Protein AF-A0A1Z4QCQ2-F1 (afdb_monomer)

Nearest PDB structures (foldseek):
  4g12-assembly1_A  TM=8.748E-01  e=6.741E+00  Mycobacterium tuberculosis
  7qru-assembly1_e  T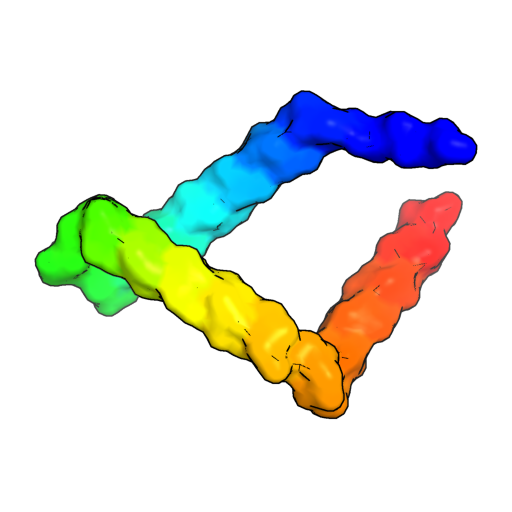M=7.159E-01  e=9.467E+00  Alkalihalophilus pseudofirmus

Structure (mmCIF, N/CA/C/O backbone):
data_AF-A0A1Z4QCQ2-F1
#
_entry.id   AF-A0A1Z4QCQ2-F1
#
loop_
_atom_site.group_PDB
_atom_site.id
_atom_site.type_symbol
_atom_site.label_atom_id
_atom_site.label_alt_id
_atom_site.label_comp_id
_atom_site.label_asym_id
_atom_site.label_entity_id
_atom_site.label_seq_id
_atom_site.pdbx_PDB_ins_code
_atom_site.Cartn_x
_atom_site.Cartn_y
_atom_site.Cartn_z
_atom_site.occupancy
_atom_site.B_iso_or_equiv
_atom_site.auth_seq_id
_atom_site.auth_comp_id
_atom_site.auth_asym_id
_atom_site.auth_atom_id
_atom_site.pdbx_PDB_model_num
ATOM 1 N N . MET A 1 1 ? -5.057 23.092 19.360 1.00 30.03 1 MET A N 1
ATOM 2 C CA . MET A 1 1 ? -4.333 23.060 18.075 1.00 30.03 1 MET A CA 1
ATOM 3 C C . MET A 1 1 ? -3.154 22.127 18.272 1.00 30.03 1 MET A C 1
ATOM 5 O O . MET A 1 1 ? -2.206 22.503 18.944 1.00 30.03 1 MET A O 1
ATOM 9 N N . THR A 1 2 ? -3.287 20.866 17.865 1.00 28.83 2 THR A N 1
ATOM 10 C CA . THR A 1 2 ? -2.240 19.863 18.102 1.00 28.83 2 THR A CA 1
ATOM 11 C C . THR A 1 2 ? -1.290 19.900 16.919 1.00 28.83 2 THR A C 1
ATOM 13 O O . THR A 1 2 ? -1.623 19.417 15.840 1.00 28.83 2 THR A O 1
ATOM 16 N N . THR A 1 3 ? -0.132 20.521 17.112 1.00 38.50 3 THR A N 1
ATOM 17 C CA . THR A 1 3 ? 0.973 20.538 16.154 1.00 38.50 3 THR A CA 1
ATOM 18 C C . THR A 1 3 ? 1.583 19.137 16.118 1.00 38.50 3 THR A C 1
ATOM 20 O O . THR A 1 3 ? 2.526 18.832 16.842 1.00 38.50 3 THR A O 1
ATOM 23 N N . ILE A 1 4 ? 0.983 18.228 15.348 1.00 42.91 4 ILE A N 1
ATOM 24 C CA . ILE A 1 4 ? 1.598 16.934 15.055 1.00 42.91 4 ILE A CA 1
ATOM 25 C C . ILE A 1 4 ? 2.693 17.207 14.030 1.00 42.91 4 ILE A C 1
ATOM 27 O O . ILE A 1 4 ? 2.391 17.450 12.868 1.00 42.91 4 ILE A O 1
ATOM 31 N N . ASN A 1 5 ? 3.940 17.213 14.510 1.00 40.59 5 ASN A N 1
ATOM 32 C CA . ASN A 1 5 ? 5.194 16.962 13.795 1.00 40.59 5 ASN A CA 1
ATOM 33 C C . ASN A 1 5 ? 5.051 16.820 12.269 1.00 40.59 5 ASN A C 1
ATOM 35 O O . ASN A 1 5 ? 5.079 15.711 11.730 1.00 40.59 5 ASN A O 1
ATOM 39 N N . THR A 1 6 ? 4.909 17.936 11.563 1.00 41.12 6 THR A N 1
ATOM 40 C CA . THR A 1 6 ? 4.835 17.965 10.097 1.00 41.12 6 THR A CA 1
ATOM 41 C C . THR A 1 6 ? 6.128 17.451 9.461 1.00 41.12 6 THR A C 1
ATOM 43 O O . THR A 1 6 ? 6.071 16.792 8.427 1.00 41.12 6 THR A O 1
ATOM 46 N N . GLU A 1 7 ? 7.275 17.633 10.121 1.00 41.66 7 GLU A N 1
ATOM 47 C CA . GLU A 1 7 ? 8.579 17.164 9.628 1.00 41.66 7 GLU A CA 1
ATOM 48 C C . GLU A 1 7 ? 8.735 15.632 9.694 1.00 41.66 7 GLU A C 1
ATOM 50 O O . GLU A 1 7 ? 9.108 15.011 8.700 1.00 41.66 7 GLU A O 1
ATOM 55 N N . ASN A 1 8 ? 8.347 14.982 10.801 1.00 50.81 8 ASN A N 1
ATOM 56 C CA . ASN A 1 8 ? 8.395 13.512 10.884 1.00 50.81 8 ASN A CA 1
ATOM 57 C C . ASN A 1 8 ? 7.309 12.834 10.042 1.00 50.81 8 ASN A C 1
ATOM 59 O O . ASN A 1 8 ? 7.522 11.737 9.532 1.00 50.81 8 ASN A O 1
ATOM 63 N N . SER A 1 9 ? 6.145 13.467 9.883 1.00 50.00 9 SER A N 1
ATOM 64 C CA . SER A 1 9 ? 5.042 12.905 9.092 1.00 50.00 9 SER A CA 1
ATOM 65 C C . SER A 1 9 ? 5.392 12.841 7.604 1.00 50.00 9 SER A C 1
ATOM 67 O O . SER A 1 9 ? 5.089 11.844 6.950 1.00 50.00 9 SER A O 1
ATOM 69 N N . ALA A 1 10 ? 6.078 13.868 7.086 1.00 53.84 10 ALA A N 1
ATOM 70 C CA . ALA A 1 10 ? 6.586 13.886 5.718 1.00 53.84 10 ALA A CA 1
ATOM 71 C C . ALA A 1 10 ? 7.697 12.839 5.504 1.00 53.84 10 ALA A C 1
ATOM 73 O O . ALA A 1 10 ? 7.662 12.115 4.512 1.00 53.84 10 ALA A O 1
ATOM 74 N N . SER A 1 11 ? 8.621 12.692 6.466 1.00 56.62 11 SER A N 1
ATOM 75 C CA . SER A 1 11 ? 9.690 11.677 6.427 1.00 56.62 11 SER A CA 1
ATOM 76 C C . SER A 1 11 ? 9.135 10.247 6.422 1.00 56.62 11 SER A C 1
ATOM 78 O O . SER A 1 11 ? 9.479 9.446 5.557 1.00 56.62 11 SER A O 1
ATOM 80 N N . ILE A 1 12 ? 8.197 9.938 7.325 1.00 59.12 12 ILE A N 1
ATOM 81 C CA . ILE A 1 12 ? 7.552 8.616 7.416 1.00 59.12 12 ILE A CA 1
ATOM 82 C C . ILE A 1 12 ? 6.664 8.343 6.193 1.00 59.12 12 ILE A C 1
ATOM 84 O O . ILE A 1 12 ? 6.592 7.208 5.717 1.00 59.12 12 ILE A O 1
ATOM 88 N N . GLY A 1 13 ? 5.978 9.369 5.678 1.00 60.22 13 GLY A N 1
ATOM 89 C CA . GLY A 1 13 ? 5.195 9.268 4.446 1.00 60.22 13 GLY A CA 1
ATOM 90 C C . GLY A 1 13 ? 6.068 8.888 3.251 1.00 60.22 13 GLY A C 1
ATOM 91 O O . GLY A 1 13 ? 5.711 7.986 2.493 1.00 60.22 13 GLY A O 1
ATOM 92 N N . ASN A 1 14 ? 7.248 9.501 3.143 1.00 68.56 14 ASN A N 1
ATOM 93 C CA . ASN A 1 14 ? 8.198 9.237 2.070 1.00 68.56 14 ASN A CA 1
ATOM 94 C C . ASN A 1 14 ? 8.849 7.846 2.183 1.00 68.56 14 ASN A C 1
ATOM 96 O O . ASN A 1 14 ? 8.974 7.139 1.185 1.00 68.56 14 ASN A O 1
ATOM 100 N N . GLU A 1 15 ? 9.199 7.398 3.394 1.00 75.75 15 GLU A N 1
ATOM 101 C CA . GLU A 1 15 ? 9.752 6.053 3.628 1.00 75.75 15 GLU A CA 1
ATOM 102 C C . GLU A 1 15 ? 8.751 4.939 3.293 1.00 75.75 15 GLU A C 1
ATOM 104 O O . GLU A 1 15 ? 9.103 3.935 2.664 1.00 75.75 15 GLU A O 1
ATOM 109 N N . LYS A 1 16 ? 7.478 5.112 3.670 1.00 81.00 16 LYS A N 1
ATOM 110 C CA . LYS A 1 16 ? 6.426 4.132 3.366 1.00 81.00 16 LYS A CA 1
ATOM 111 C C . LYS A 1 16 ? 6.078 4.097 1.882 1.00 81.00 16 LYS A C 1
ATOM 113 O O . LYS A 1 16 ? 5.881 3.009 1.347 1.00 81.00 16 LYS A O 1
ATOM 118 N N . LEU A 1 17 ? 6.047 5.254 1.218 1.00 83.06 17 LEU A N 1
ATOM 119 C CA . LEU A 1 17 ? 5.868 5.326 -0.232 1.00 83.06 17 LEU A CA 1
ATOM 120 C C . LEU A 1 17 ? 7.039 4.654 -0.958 1.00 83.06 17 LEU A C 1
ATOM 122 O O . LEU A 1 17 ? 6.815 3.816 -1.822 1.00 83.06 17 LEU A O 1
ATOM 126 N N . THR A 1 18 ? 8.275 4.932 -0.538 1.00 85.81 18 THR A N 1
ATOM 127 C CA . THR A 1 18 ? 9.481 4.286 -1.084 1.00 85.81 18 THR A CA 1
ATOM 128 C C . THR A 1 18 ? 9.428 2.768 -0.908 1.00 85.81 18 THR A C 1
ATOM 130 O O . THR A 1 18 ? 9.732 2.021 -1.833 1.00 85.81 18 THR A O 1
ATOM 133 N N . THR A 1 19 ? 8.978 2.295 0.257 1.00 89.56 19 THR A N 1
ATOM 134 C CA . THR A 1 19 ? 8.796 0.859 0.515 1.00 89.56 19 THR A CA 1
ATOM 135 C C . THR A 1 19 ? 7.768 0.245 -0.436 1.00 89.56 19 THR A C 1
ATOM 137 O O . THR A 1 19 ? 8.020 -0.816 -1.000 1.00 89.56 19 THR A O 1
ATOM 140 N N . LEU A 1 20 ? 6.629 0.914 -0.646 1.00 90.50 20 LEU A N 1
ATOM 141 C CA . LEU A 1 20 ? 5.592 0.451 -1.569 1.00 90.50 20 LEU A CA 1
ATOM 142 C C . LEU A 1 20 ? 6.108 0.393 -3.014 1.00 90.50 20 LEU A C 1
ATOM 144 O O . LEU A 1 20 ? 5.886 -0.601 -3.699 1.00 90.50 20 LEU A O 1
ATOM 148 N N . VAL A 1 21 ? 6.841 1.418 -3.454 1.00 91.00 21 VAL A N 1
ATOM 149 C CA . VAL A 1 21 ? 7.463 1.457 -4.785 1.00 91.00 21 VAL A CA 1
ATOM 150 C C . VAL A 1 21 ? 8.451 0.305 -4.963 1.00 91.00 21 VAL A C 1
ATOM 152 O O . VAL A 1 21 ? 8.374 -0.410 -5.959 1.00 91.00 21 VAL A O 1
ATOM 155 N N . ASN A 1 22 ? 9.314 0.054 -3.977 1.00 92.50 22 ASN A N 1
ATOM 156 C CA . ASN A 1 22 ? 10.260 -1.060 -4.030 1.00 92.50 22 ASN A CA 1
ATOM 157 C C . ASN A 1 22 ? 9.549 -2.418 -4.098 1.00 92.50 22 ASN A C 1
ATOM 159 O O . ASN A 1 22 ? 9.936 -3.263 -4.895 1.00 92.50 22 ASN A O 1
ATOM 163 N N . GLN A 1 23 ? 8.476 -2.620 -3.329 1.00 95.31 23 GLN A N 1
ATOM 164 C CA . GLN A 1 23 ? 7.688 -3.858 -3.387 1.00 95.31 23 GLN A CA 1
ATOM 165 C C . GLN A 1 23 ? 7.004 -4.060 -4.745 1.00 95.31 23 GLN A C 1
ATOM 167 O O . GLN A 1 23 ? 6.884 -5.192 -5.217 1.00 95.31 23 GLN A O 1
ATOM 172 N N . ILE A 1 24 ? 6.555 -2.976 -5.385 1.00 94.81 24 ILE A N 1
ATOM 173 C CA . ILE A 1 24 ? 6.012 -3.028 -6.746 1.00 94.81 24 ILE A CA 1
ATOM 174 C C . ILE A 1 24 ? 7.112 -3.448 -7.724 1.00 94.81 24 ILE A C 1
ATOM 176 O O . ILE A 1 24 ? 6.884 -4.374 -8.496 1.00 94.81 24 ILE A O 1
ATOM 180 N N . MET A 1 25 ? 8.304 -2.852 -7.640 1.00 95.19 25 MET A N 1
ATOM 181 C CA . MET A 1 25 ? 9.450 -3.206 -8.489 1.00 95.19 25 MET A CA 1
ATOM 182 C C . MET A 1 25 ? 9.940 -4.643 -8.261 1.00 95.19 25 MET A C 1
ATOM 184 O O . MET A 1 25 ? 10.280 -5.335 -9.213 1.00 95.19 25 MET A O 1
ATOM 188 N N . GLU A 1 26 ? 9.950 -5.130 -7.018 1.00 95.88 26 GLU A N 1
ATOM 189 C CA . GLU A 1 26 ? 10.293 -6.525 -6.707 1.00 95.88 26 GLU A CA 1
ATOM 190 C C . GLU A 1 26 ? 9.307 -7.510 -7.347 1.00 95.88 26 GLU A C 1
ATOM 192 O O . GLU A 1 26 ? 9.695 -8.584 -7.809 1.00 95.88 26 GLU A O 1
ATOM 197 N N . ARG A 1 27 ? 8.021 -7.147 -7.383 1.00 96.25 27 ARG A N 1
ATOM 198 C CA . ARG A 1 27 ? 6.962 -7.975 -7.967 1.00 96.25 27 ARG A CA 1
ATOM 199 C C . ARG A 1 27 ? 6.867 -7.845 -9.489 1.00 96.25 27 ARG A C 1
ATOM 201 O O . ARG A 1 27 ? 6.457 -8.800 -10.147 1.00 96.25 27 ARG A O 1
ATOM 208 N N . HIS A 1 28 ? 7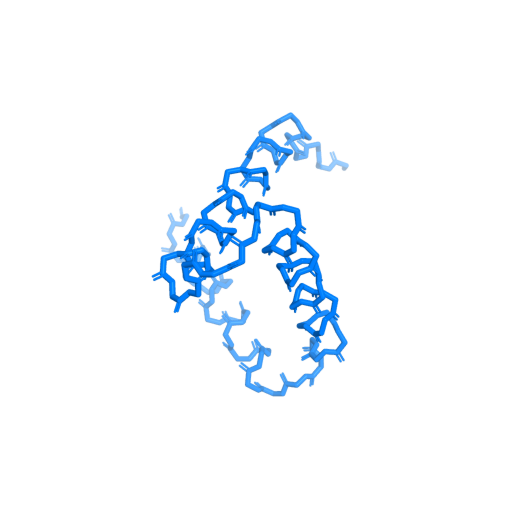.234 -6.685 -10.021 1.00 95.19 28 HIS A N 1
ATOM 209 C CA . HIS A 1 28 ? 7.179 -6.311 -11.431 1.00 95.19 28 HIS A CA 1
ATOM 210 C C . HIS A 1 28 ? 8.536 -5.724 -11.858 1.00 95.19 28 HIS A C 1
ATOM 212 O O . HIS A 1 28 ? 8.672 -4.506 -11.990 1.00 95.19 28 HIS A O 1
ATOM 218 N N . PRO A 1 29 ? 9.565 -6.578 -12.037 1.00 93.81 29 PRO A N 1
ATOM 219 C CA . PRO A 1 29 ? 10.939 -6.138 -12.306 1.00 93.81 29 PRO A CA 1
ATOM 220 C C . PRO A 1 29 ? 11.118 -5.482 -13.681 1.00 93.81 29 PRO A C 1
ATOM 222 O O . PRO A 1 29 ? 12.176 -4.927 -13.969 1.00 93.81 29 PRO A O 1
ATOM 225 N N . ASP A 1 30 ? 10.107 -5.572 -14.542 1.00 96.75 30 ASP A N 1
ATOM 226 C CA . ASP A 1 30 ? 10.022 -4.903 -15.835 1.00 96.75 30 ASP A CA 1
ATOM 227 C C . ASP A 1 30 ? 9.650 -3.417 -15.727 1.00 96.75 30 ASP A C 1
ATOM 229 O O . ASP A 1 30 ? 9.901 -2.664 -16.669 1.00 96.75 30 ASP A O 1
ATOM 233 N N . LEU A 1 31 ? 9.096 -2.979 -14.592 1.00 94.38 31 LEU A N 1
ATOM 234 C CA . LEU A 1 31 ? 8.707 -1.590 -14.380 1.00 94.38 31 LEU A CA 1
ATOM 235 C C . LEU A 1 31 ? 9.892 -0.717 -13.974 1.00 94.38 31 LEU A C 1
ATOM 237 O O . LEU A 1 31 ? 10.714 -1.061 -13.122 1.00 94.38 31 LEU A O 1
ATOM 241 N N . THR A 1 32 ? 9.921 0.494 -14.519 1.00 94.44 32 THR A N 1
ATOM 242 C CA . THR A 1 32 ? 10.807 1.548 -14.032 1.00 94.44 32 THR A CA 1
ATOM 243 C C . THR A 1 32 ? 10.353 2.059 -12.662 1.00 94.44 32 THR A C 1
ATOM 245 O O . THR A 1 32 ? 9.205 1.885 -12.237 1.00 94.44 32 THR A O 1
ATOM 248 N N . PHE A 1 33 ? 11.251 2.766 -11.972 1.00 89.75 33 PHE A N 1
ATOM 249 C CA . PHE A 1 33 ? 10.922 3.450 -10.721 1.00 89.75 33 PHE A CA 1
ATOM 250 C C . PHE A 1 33 ? 9.738 4.418 -10.885 1.00 89.75 33 PHE A C 1
ATOM 252 O O . PHE A 1 33 ? 8.841 4.436 -10.049 1.00 89.75 33 PHE A O 1
ATOM 259 N N . ASN A 1 34 ? 9.697 5.183 -11.983 1.00 90.56 34 ASN A N 1
ATOM 260 C CA . ASN A 1 34 ? 8.630 6.157 -12.230 1.00 90.56 34 ASN A CA 1
ATOM 261 C C . ASN A 1 34 ? 7.273 5.485 -12.473 1.00 90.56 34 ASN A C 1
ATOM 263 O O . ASN A 1 34 ? 6.264 5.948 -11.952 1.00 90.56 34 ASN A O 1
ATOM 267 N N . GLU A 1 35 ? 7.232 4.388 -13.230 1.00 92.44 35 GLU A N 1
ATOM 268 C CA . GLU A 1 35 ? 5.994 3.622 -13.428 1.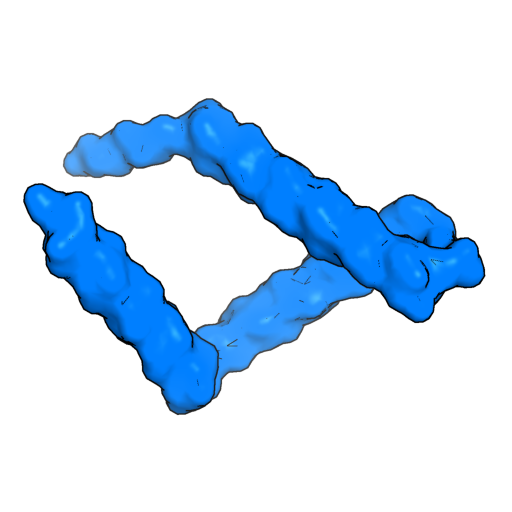00 92.44 35 GLU A CA 1
ATOM 269 C C . GLU A 1 35 ? 5.515 3.012 -12.109 1.00 92.44 35 GLU A C 1
ATOM 271 O O . GLU A 1 35 ? 4.336 3.095 -11.773 1.00 92.44 35 GLU A O 1
ATOM 276 N N . SER A 1 36 ? 6.441 2.479 -11.313 1.00 93.31 36 SER A N 1
ATOM 277 C CA . SER A 1 36 ? 6.140 1.930 -9.989 1.00 93.31 36 SER A CA 1
ATOM 278 C C . SER A 1 36 ? 5.626 3.001 -9.019 1.00 93.31 36 SER A C 1
ATOM 280 O O . SER A 1 36 ? 4.708 2.739 -8.241 1.00 93.31 36 SER A O 1
ATOM 282 N N . LEU A 1 37 ? 6.160 4.223 -9.101 1.00 88.62 37 LEU A N 1
ATOM 283 C CA . LEU A 1 37 ? 5.676 5.382 -8.351 1.00 88.62 37 LEU A CA 1
ATOM 284 C C . LEU A 1 37 ? 4.249 5.767 -8.753 1.00 88.62 37 LEU A C 1
ATOM 286 O O . LEU A 1 37 ? 3.398 5.909 -7.879 1.00 88.62 37 LEU A O 1
ATOM 290 N N . LEU A 1 38 ? 3.955 5.854 -10.053 1.00 90.75 38 LEU A N 1
ATOM 291 C CA . LEU A 1 38 ? 2.602 6.147 -10.542 1.00 90.75 38 LEU A CA 1
ATOM 292 C C . LEU A 1 38 ? 1.589 5.088 -10.086 1.00 90.75 38 LEU A C 1
ATOM 294 O O . LEU A 1 38 ? 0.475 5.421 -9.686 1.00 90.75 38 LEU A O 1
ATOM 298 N N . ILE A 1 39 ? 1.977 3.810 -10.088 1.00 92.12 39 ILE A N 1
ATOM 299 C CA . ILE A 1 39 ? 1.132 2.726 -9.572 1.00 92.12 39 ILE A CA 1
ATOM 300 C C . ILE A 1 39 ? 0.892 2.893 -8.067 1.00 92.12 39 ILE A C 1
ATOM 302 O O . ILE A 1 39 ? -0.245 2.749 -7.611 1.00 92.12 39 ILE A O 1
ATOM 306 N N . ALA A 1 40 ? 1.930 3.216 -7.292 1.00 89.94 40 ALA A N 1
ATOM 307 C CA . ALA A 1 40 ? 1.802 3.464 -5.859 1.00 89.94 40 ALA A CA 1
ATOM 308 C C . ALA A 1 40 ? 0.842 4.632 -5.565 1.00 89.94 40 ALA A C 1
ATOM 310 O O . ALA A 1 40 ? -0.037 4.507 -4.710 1.00 89.94 40 ALA A O 1
ATOM 311 N N . GLU A 1 41 ? 0.951 5.734 -6.310 1.00 86.44 41 GLU A N 1
ATOM 312 C CA . GLU A 1 41 ? 0.040 6.879 -6.214 1.00 86.44 41 GLU A CA 1
ATOM 313 C C . GLU A 1 41 ? -1.405 6.483 -6.552 1.00 86.44 41 GLU A C 1
ATOM 315 O O . GLU A 1 41 ? -2.322 6.753 -5.773 1.00 86.44 41 GLU A O 1
ATOM 320 N N . GLN A 1 42 ? -1.613 5.759 -7.656 1.00 88.69 42 GLN A N 1
ATOM 321 C CA . GLN A 1 42 ? -2.935 5.290 -8.077 1.00 88.69 42 GLN A CA 1
ATOM 322 C C . GLN A 1 42 ? -3.585 4.373 -7.027 1.00 88.69 42 GLN A C 1
ATOM 324 O O . GLN A 1 42 ? -4.794 4.457 -6.780 1.00 88.69 42 GLN A O 1
ATOM 329 N N . LEU A 1 43 ? -2.797 3.507 -6.382 1.00 88.81 43 LEU A N 1
ATOM 330 C CA . LEU A 1 43 ? -3.260 2.644 -5.295 1.00 88.81 43 LEU A CA 1
ATOM 331 C C . LEU A 1 43 ? -3.705 3.460 -4.078 1.00 88.81 43 LEU A C 1
ATOM 333 O O . LEU A 1 43 ? -4.770 3.185 -3.527 1.00 88.81 43 LEU A O 1
ATOM 337 N N . ILE A 1 44 ? -2.947 4.488 -3.688 1.00 85.31 44 ILE A N 1
ATOM 338 C CA . ILE A 1 44 ? -3.322 5.390 -2.588 1.00 85.31 44 ILE A CA 1
ATOM 339 C C . ILE A 1 44 ? -4.626 6.125 -2.915 1.00 85.31 44 ILE A C 1
ATOM 341 O O . ILE A 1 44 ? -5.540 6.153 -2.087 1.00 85.31 44 ILE A O 1
ATOM 345 N N . THR A 1 45 ? -4.763 6.668 -4.127 1.00 84.19 45 THR A N 1
ATOM 346 C CA . THR A 1 45 ? -6.006 7.315 -4.578 1.00 84.19 45 THR A CA 1
ATOM 347 C C . THR A 1 45 ? -7.184 6.347 -4.533 1.00 84.19 45 THR A C 1
ATOM 349 O O . THR A 1 45 ? -8.255 6.688 -4.033 1.00 84.19 45 THR A O 1
ATOM 352 N N . THR A 1 46 ? -6.981 5.115 -5.001 1.00 84.12 46 THR A N 1
ATOM 353 C CA . THR A 1 46 ? -8.011 4.073 -4.986 1.00 84.12 46 THR A CA 1
ATOM 354 C C . THR A 1 46 ? -8.446 3.765 -3.557 1.00 84.12 46 THR A C 1
ATOM 356 O O . THR A 1 46 ? -9.633 3.828 -3.255 1.00 84.12 46 THR A O 1
ATOM 359 N N . LEU A 1 47 ? -7.500 3.515 -2.649 1.00 82.88 47 LEU A N 1
ATOM 360 C CA . LEU A 1 47 ? -7.794 3.276 -1.233 1.00 82.88 47 LEU A CA 1
ATOM 361 C C . LEU A 1 47 ? -8.537 4.450 -0.590 1.00 82.88 47 LEU A C 1
ATOM 363 O O . LEU A 1 47 ? -9.449 4.227 0.201 1.00 82.88 47 LEU A O 1
ATOM 367 N N . THR A 1 48 ? -8.197 5.683 -0.973 1.00 80.50 48 THR A N 1
ATOM 368 C CA . THR A 1 48 ? -8.877 6.893 -0.489 1.00 80.50 48 THR A CA 1
ATOM 369 C C . THR A 1 48 ? -10.348 6.922 -0.920 1.00 80.50 48 THR A C 1
ATOM 371 O O . THR A 1 48 ? -11.223 7.239 -0.119 1.00 80.50 48 THR A O 1
ATOM 374 N N . ASN A 1 49 ? -10.649 6.510 -2.154 1.00 84.12 49 ASN A N 1
ATOM 375 C CA . ASN A 1 49 ? -12.028 6.417 -2.650 1.00 84.12 49 ASN A CA 1
ATOM 376 C C . ASN A 1 49 ? -12.831 5.284 -1.994 1.00 84.12 49 ASN A C 1
ATOM 378 O O . ASN A 1 49 ? -14.059 5.314 -1.995 1.00 84.12 49 ASN A O 1
ATOM 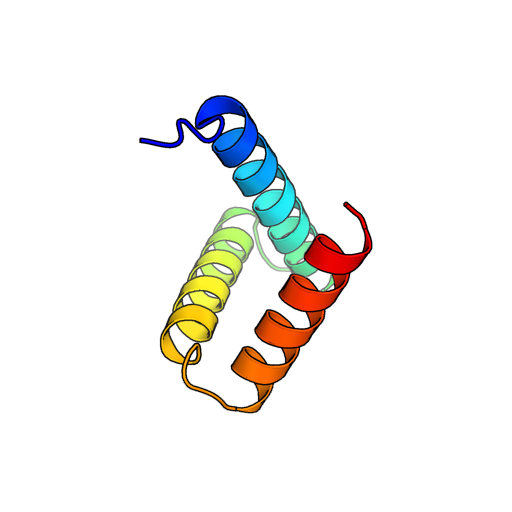382 N N . TYR A 1 50 ? -12.147 4.287 -1.434 1.00 86.31 50 TYR A N 1
ATOM 383 C CA . TYR A 1 50 ? -12.757 3.176 -0.709 1.00 86.31 50 TYR A CA 1
ATOM 384 C C . TYR A 1 50 ? -12.667 3.338 0.808 1.00 86.31 50 TYR A C 1
ATOM 386 O O . TYR A 1 50 ? -12.868 2.359 1.522 1.00 86.31 50 TYR A O 1
ATOM 394 N N . LEU A 1 51 ? -12.409 4.542 1.330 1.00 82.62 51 LEU A N 1
ATOM 395 C CA . LEU A 1 51 ? -12.386 4.744 2.780 1.00 82.62 51 LEU A CA 1
ATOM 396 C C . LEU A 1 51 ? -13.716 4.359 3.425 1.00 82.62 51 LEU A C 1
ATOM 398 O O . LEU A 1 51 ? -13.691 3.740 4.477 1.00 82.62 51 LEU A O 1
ATOM 402 N N . ASP A 1 52 ? -14.856 4.603 2.778 1.00 82.88 52 ASP A N 1
ATOM 403 C CA . ASP A 1 52 ? -16.178 4.209 3.295 1.00 82.88 52 ASP A CA 1
ATOM 404 C C . ASP A 1 52 ? -16.477 2.703 3.157 1.00 82.88 52 ASP A C 1
ATOM 406 O O . ASP A 1 52 ? -17.527 2.218 3.582 1.00 82.88 52 ASP A O 1
ATOM 410 N N . ASN A 1 53 ? -15.567 1.924 2.565 1.00 90.31 53 ASN A N 1
ATOM 411 C CA . ASN A 1 53 ? -15.712 0.479 2.475 1.00 90.31 53 ASN A CA 1
ATOM 412 C C . ASN A 1 53 ? -15.609 -0.156 3.872 1.00 90.31 53 ASN A C 1
ATOM 414 O O . ASN A 1 53 ? -14.660 0.093 4.615 1.00 90.31 53 ASN A O 1
ATOM 418 N N . SER A 1 54 ? -16.548 -1.044 4.207 1.00 90.12 54 SER A N 1
ATOM 419 C CA .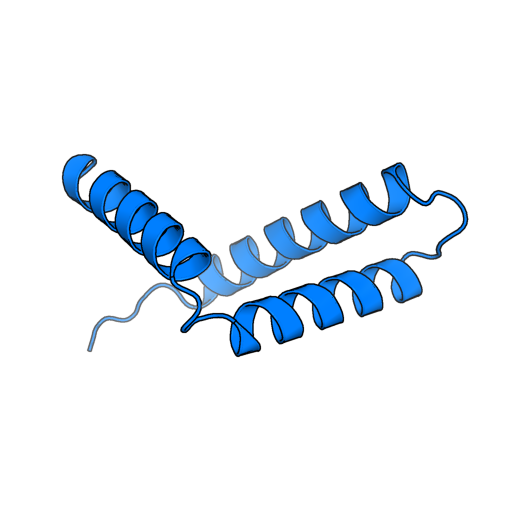 SER A 1 54 ? -16.624 -1.683 5.528 1.00 90.12 54 SER A CA 1
ATOM 420 C C . SER A 1 54 ? -15.367 -2.472 5.906 1.00 90.12 54 SER A C 1
ATOM 422 O O . SER A 1 54 ? -14.984 -2.488 7.075 1.00 90.12 54 SER A O 1
ATOM 424 N N . PHE A 1 55 ? -14.683 -3.086 4.936 1.00 87.62 55 PHE A N 1
ATOM 425 C CA . PHE A 1 55 ? -13.416 -3.772 5.176 1.00 87.62 55 PHE A CA 1
ATOM 426 C C . PHE A 1 55 ? -12.293 -2.784 5.517 1.00 87.62 55 PHE A C 1
ATOM 428 O O . PHE A 1 55 ? -11.510 -3.032 6.436 1.00 87.62 55 PHE A O 1
ATOM 435 N N . VAL A 1 56 ? -12.218 -1.654 4.807 1.00 86.81 56 VAL A N 1
ATOM 436 C CA . VAL A 1 56 ? -11.218 -0.606 5.068 1.00 86.81 56 VAL A CA 1
ATOM 437 C C . VAL A 1 56 ? -11.461 0.024 6.440 1.00 86.81 56 VAL A C 1
ATOM 439 O O . VAL A 1 56 ? -10.531 0.089 7.243 1.00 86.81 56 VAL A O 1
ATOM 442 N N . GLN A 1 57 ? -12.711 0.376 6.756 1.00 88.12 57 GLN A N 1
ATOM 443 C CA . GLN A 1 57 ? -13.105 0.908 8.066 1.00 88.12 57 GLN A CA 1
ATOM 444 C C . GLN A 1 57 ? -12.742 -0.044 9.211 1.00 88.12 57 GLN A C 1
ATOM 446 O O . GLN A 1 57 ? -12.092 0.374 10.164 1.00 88.12 57 GLN A O 1
ATOM 451 N N . ALA A 1 58 ? -13.036 -1.344 9.086 1.00 90.25 58 ALA A N 1
ATOM 452 C CA . ALA A 1 58 ? -12.687 -2.326 1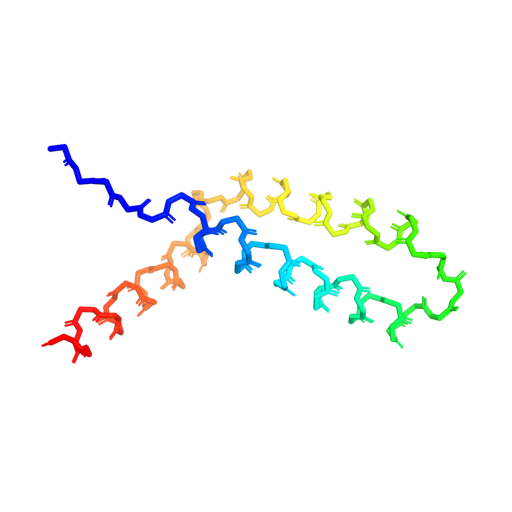0.115 1.00 90.25 58 ALA A CA 1
ATOM 453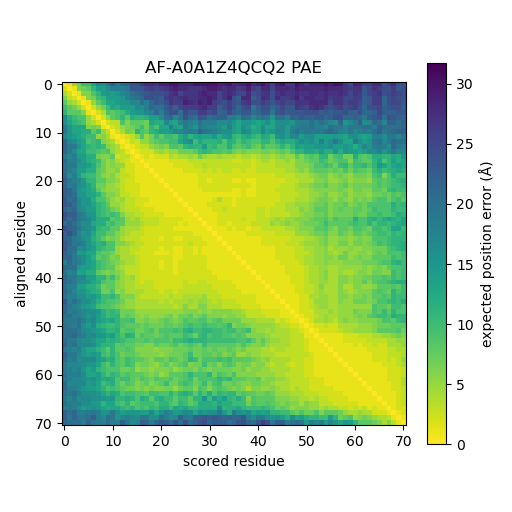 C C . ALA A 1 58 ? -11.173 -2.387 10.399 1.00 90.25 58 ALA A C 1
ATOM 455 O O . ALA A 1 58 ? -10.754 -2.545 11.548 1.00 90.25 58 ALA A O 1
ATOM 456 N N . ASN A 1 59 ? -10.336 -2.234 9.367 1.00 88.00 59 ASN A N 1
ATOM 457 C CA . ASN A 1 59 ? -8.882 -2.192 9.530 1.00 88.00 59 ASN A CA 1
ATOM 458 C C . ASN A 1 59 ? -8.407 -0.876 10.166 1.00 88.00 59 ASN A C 1
ATOM 460 O O . ASN A 1 59 ? -7.515 -0.900 11.019 1.00 88.00 59 ASN A O 1
ATOM 464 N N . VAL A 1 60 ? -9.011 0.258 9.796 1.00 87.88 60 VAL A N 1
ATOM 465 C CA . VAL A 1 60 ? -8.747 1.561 10.430 1.00 87.88 60 VAL A CA 1
ATOM 466 C C . VAL A 1 60 ? -9.111 1.514 11.915 1.00 87.88 60 VAL A C 1
ATOM 468 O O . VAL A 1 60 ? -8.292 1.892 12.755 1.00 87.88 60 VAL A O 1
ATOM 471 N N . ASP A 1 61 ? -10.280 0.974 12.255 1.00 90.38 61 ASP A N 1
ATOM 472 C CA . ASP A 1 61 ? -10.747 0.817 13.633 1.00 90.38 61 ASP A CA 1
ATOM 473 C C . ASP A 1 61 ? -9.830 -0.098 14.449 1.00 90.38 61 ASP A C 1
ATOM 475 O O . ASP A 1 61 ? -9.448 0.234 15.576 1.00 90.38 61 ASP A O 1
ATOM 479 N N . ALA A 1 62 ? -9.416 -1.235 13.880 1.00 92.00 62 ALA A N 1
ATOM 480 C CA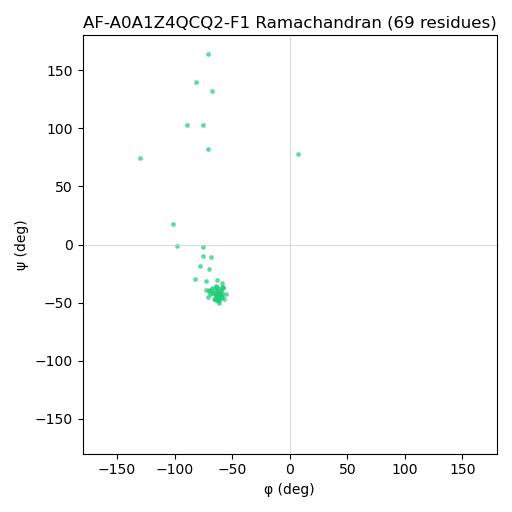 . ALA A 1 62 ? -8.476 -2.146 14.526 1.00 92.00 62 ALA A CA 1
ATOM 481 C C . ALA A 1 62 ? -7.122 -1.468 14.802 1.00 92.00 62 ALA A C 1
ATOM 483 O O . ALA A 1 62 ? -6.580 -1.584 15.907 1.00 92.00 62 ALA A O 1
ATOM 484 N N . ALA A 1 63 ? -6.590 -0.719 13.831 1.00 89.81 63 ALA A N 1
ATOM 485 C CA . ALA A 1 63 ? -5.357 0.042 14.000 1.00 89.81 63 ALA A CA 1
ATOM 486 C C . ALA A 1 63 ? -5.504 1.133 15.074 1.00 89.81 63 ALA A C 1
ATOM 488 O O . ALA A 1 63 ? -4.637 1.264 15.943 1.00 89.81 63 ALA A O 1
ATOM 489 N N . ALA A 1 64 ? -6.618 1.871 15.071 1.00 90.56 64 ALA A N 1
ATOM 490 C CA . ALA A 1 64 ? -6.912 2.894 16.069 1.00 90.56 64 ALA A CA 1
ATOM 491 C C . ALA A 1 64 ? -6.996 2.300 17.483 1.00 90.56 64 ALA A C 1
ATOM 493 O O . ALA A 1 64 ? -6.398 2.838 18.418 1.00 90.56 64 ALA A O 1
ATOM 494 N N . ASN A 1 65 ? -7.675 1.161 17.641 1.00 93.62 65 ASN A N 1
ATOM 495 C CA . ASN A 1 65 ? -7.764 0.449 18.915 1.00 93.62 65 ASN A CA 1
ATOM 496 C C . ASN A 1 65 ? -6.398 -0.041 19.395 1.00 93.62 65 ASN A C 1
ATOM 498 O O . ASN A 1 65 ? -6.069 0.127 20.569 1.00 93.62 65 ASN A O 1
ATOM 502 N N . LYS A 1 66 ? -5.565 -0.579 18.497 1.00 92.81 66 LYS A N 1
ATOM 503 C CA . LYS A 1 66 ? -4.195 -0.986 18.833 1.00 92.81 66 LYS A CA 1
ATOM 504 C C . LYS A 1 66 ? -3.367 0.190 19.355 1.00 92.81 66 LYS A C 1
ATOM 506 O O . LYS A 1 66 ? -2.711 0.045 20.380 1.00 92.81 66 LYS A O 1
ATOM 511 N N . ILE A 1 67 ? -3.430 1.351 18.696 1.00 87.44 67 ILE A N 1
ATOM 512 C CA . ILE A 1 67 ? -2.708 2.560 19.125 1.00 87.44 67 ILE A CA 1
ATOM 513 C C 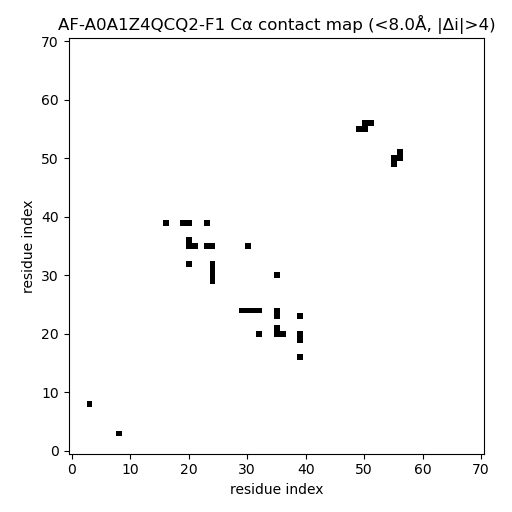. ILE A 1 67 ? -3.190 3.023 20.504 1.00 87.44 67 ILE A C 1
ATOM 515 O O . ILE A 1 67 ? -2.365 3.300 21.375 1.00 87.44 67 ILE A O 1
ATOM 519 N N . ARG A 1 68 ? -4.511 3.081 20.724 1.00 87.06 68 ARG A N 1
ATOM 520 C CA . ARG A 1 68 ? -5.094 3.488 22.015 1.00 87.06 68 ARG A CA 1
ATOM 521 C C . ARG A 1 68 ? -4.679 2.564 23.157 1.00 87.06 68 ARG A C 1
ATOM 523 O O . ARG A 1 68 ? -4.322 3.069 24.207 1.00 87.06 68 ARG A O 1
ATOM 530 N N . ASN A 1 69 ? -4.675 1.250 22.931 1.00 82.81 69 ASN A N 1
ATOM 531 C CA . ASN A 1 69 ? -4.285 0.255 23.938 1.00 82.81 69 ASN A CA 1
ATOM 532 C C . ASN A 1 69 ? -2.765 0.165 24.167 1.00 82.81 69 ASN A C 1
ATOM 534 O O . ASN A 1 69 ? -2.326 -0.532 25.075 1.00 82.81 69 ASN A O 1
ATOM 538 N N . SER A 1 70 ? -1.963 0.815 23.319 1.00 76.50 70 SER A N 1
ATOM 539 C CA . SER A 1 70 ? -0.502 0.892 23.454 1.00 76.50 70 SER A CA 1
ATOM 540 C C . SER A 1 70 ? -0.002 2.185 24.115 1.00 76.50 70 SER A C 1
ATOM 542 O O . SER A 1 70 ? 1.207 2.354 24.261 1.00 76.50 70 SER A O 1
ATOM 544 N N . ARG A 1 71 ? -0.915 3.098 24.472 1.00 56.94 71 ARG A N 1
ATOM 545 C CA . ARG A 1 71 ? -0.660 4.288 25.296 1.00 56.94 71 ARG A CA 1
ATOM 546 C C . ARG A 1 71 ? -1.024 4.007 26.745 1.00 56.94 71 ARG A C 1
ATOM 548 O O . ARG A 1 71 ? -0.342 4.594 27.608 1.00 56.94 71 ARG A O 1
#

Solvent-accessible surface area (backbone atoms only — not comparable to full-atom values): 4086 Å² total; per-residue (Å²): 134,84,84,71,58,65,70,60,51,52,52,53,50,50,52,55,49,50,51,50,24,50,53,44,31,74,75,38,75,89,50,51,71,67,58,25,43,52,51,47,51,52,50,52,54,50,52,60,76,39,49,86,35,69,70,50,41,53,52,51,52,51,52,52,50,52,55,62,77,71,110

Sequence (71 aa):
MTTINTENSASIGNEKLTTLVNQIMERHPDLTFNESLLIAEQLITTLTNYLDNSFVQANVDAAANKIRNSR

Radius of gyration: 15.18 Å; Cα contacts (8 Å, |Δi|>4): 20; chains: 1; bounding box: 28×31×41 Å

pLDDT: mean 80.25, std 17.97, range [28.83, 96.75]

Secondary structure (DSSP, 8-state):
-----HHHHHHHHHHHHHHHHHHHHHH-TTS-HHHHHHHHHHHHHHHHHTTTSHHHHHHHHHHHHHHHHT-

Mean predicted aligned error: 8.94 Å

Foldseek 3Di:
DDPDPPPVVVVVVVVVLVVQLVVQCVVVVVDDSVRSSVVSVVVVVVLVVCCVPPVNVVVVVVVVVVVVVVD